Protein AF-A0A1G3XGW2-F1 (afdb_monomer_lite)

Radius of gyration: 19.66 Å; chains: 1; bounding box: 43×16×62 Å

Sequence (80 aa):
MSDSNDDDATVAVRRQTRIMLLVLPIIMAALIVGGVFLGFYVSDLMGSHGSLILPIVFATVGLFAALVVSLVVIKKVLKA

Structure (mmCIF, N/CA/C/O backbone):
data_AF-A0A1G3XGW2-F1
#
_entry.id   AF-A0A1G3XGW2-F1
#
loop_
_atom_site.group_PDB
_atom_site.id
_atom_site.type_symbol
_atom_site.label_atom_id
_atom_site.label_alt_id
_atom_site.label_comp_id
_atom_site.label_asym_id
_atom_site.label_entity_id
_atom_site.label_seq_id
_atom_site.pdbx_PDB_ins_code
_atom_site.Cartn_x
_atom_site.Cartn_y
_atom_site.Cartn_z
_atom_site.occupancy
_atom_site.B_iso_or_equiv
_atom_site.auth_seq_id
_atom_site.auth_comp_id
_atom_site.auth_asym_id
_atom_site.auth_atom_id
_atom_site.pdbx_PDB_model_num
ATOM 1 N N . MET A 1 1 ? -27.768 -3.957 39.234 1.00 51.16 1 MET A N 1
ATOM 2 C CA . MET A 1 1 ? -28.153 -4.403 37.878 1.00 51.16 1 MET A CA 1
ATOM 3 C C . MET A 1 1 ? -27.576 -3.393 36.883 1.00 51.16 1 MET A C 1
ATOM 5 O O . MET A 1 1 ? -28.267 -2.467 36.497 1.00 51.16 1 MET A O 1
ATOM 9 N N . SER A 1 2 ? -26.273 -3.470 36.599 1.00 55.28 2 SER A N 1
ATOM 10 C CA . SER A 1 2 ? -25.555 -2.523 35.717 1.00 55.28 2 SER A CA 1
ATOM 11 C C . SER A 1 2 ? -24.433 -3.218 34.930 1.00 55.28 2 SER A C 1
ATOM 13 O O . SER A 1 2 ? -23.523 -2.556 34.456 1.00 55.28 2 SER A O 1
ATOM 15 N N . ASP A 1 3 ? -24.484 -4.550 34.832 1.00 59.06 3 ASP A N 1
ATOM 16 C CA . ASP A 1 3 ? -23.365 -5.385 34.362 1.00 59.06 3 ASP A CA 1
ATOM 17 C C . ASP A 1 3 ? -23.487 -5.746 32.868 1.00 59.06 3 ASP A C 1
ATOM 19 O O . ASP A 1 3 ? -22.502 -5.998 32.196 1.00 59.06 3 ASP A O 1
ATOM 23 N N . SER A 1 4 ? -24.696 -5.706 32.293 1.00 60.28 4 SER A N 1
ATOM 24 C CA . SER A 1 4 ? -24.919 -6.135 30.903 1.00 60.28 4 SER A CA 1
ATOM 25 C C . SER A 1 4 ? -24.577 -5.083 29.841 1.00 60.28 4 SER A C 1
ATOM 27 O O . SER A 1 4 ? -24.513 -5.419 28.667 1.00 60.28 4 SER A O 1
ATOM 29 N N . ASN A 1 5 ? -24.401 -3.810 30.217 1.00 60.28 5 ASN A N 1
ATOM 30 C CA . ASN A 1 5 ? -24.186 -2.722 29.252 1.00 60.28 5 ASN A CA 1
ATOM 31 C C . ASN A 1 5 ? -22.698 -2.529 28.888 1.00 60.28 5 ASN A C 1
ATOM 33 O O . ASN A 1 5 ? -22.394 -2.008 27.816 1.00 60.28 5 ASN A O 1
ATOM 37 N N . ASP A 1 6 ? -21.776 -2.974 29.750 1.00 59.44 6 ASP A N 1
ATOM 38 C CA . ASP A 1 6 ? -20.325 -2.894 29.513 1.00 59.44 6 ASP A CA 1
ATOM 39 C C . ASP A 1 6 ? -19.807 -4.073 28.661 1.00 59.44 6 ASP A C 1
ATOM 41 O O . ASP A 1 6 ? -18.867 -3.924 27.868 1.00 59.44 6 ASP A O 1
ATOM 45 N N . ASP A 1 7 ? -20.472 -5.229 28.734 1.00 60.31 7 ASP A N 1
ATOM 46 C CA . ASP A 1 7 ? -20.153 -6.398 27.908 1.00 60.31 7 ASP A CA 1
ATOM 47 C C . ASP A 1 7 ? -20.444 -6.146 26.417 1.00 60.31 7 ASP A C 1
ATOM 49 O O . ASP A 1 7 ? -19.621 -6.460 25.554 1.00 60.31 7 ASP A O 1
ATOM 53 N N . ASP A 1 8 ? -21.553 -5.482 26.084 1.00 59.34 8 ASP A N 1
ATOM 54 C CA . ASP A 1 8 ? -21.905 -5.190 24.687 1.00 59.34 8 ASP A CA 1
ATOM 55 C C . ASP A 1 8 ? -20.923 -4.200 24.031 1.00 59.34 8 ASP A C 1
ATOM 57 O O . ASP A 1 8 ? -20.524 -4.364 22.867 1.00 59.34 8 ASP A O 1
ATOM 61 N N . ALA A 1 9 ? -20.458 -3.202 24.791 1.00 60.75 9 ALA A N 1
ATOM 62 C CA . ALA A 1 9 ? -19.485 -2.218 24.322 1.00 60.75 9 ALA A CA 1
ATOM 63 C C . ALA A 1 9 ? -18.112 -2.855 24.047 1.00 60.75 9 ALA A C 1
ATOM 65 O O . ALA A 1 9 ? -17.479 -2.583 23.020 1.00 60.75 9 ALA A O 1
ATOM 66 N N . THR A 1 10 ? -17.658 -3.761 24.917 1.00 62.56 10 THR A N 1
ATOM 67 C CA . THR A 1 10 ? -16.362 -4.433 24.744 1.00 62.56 10 THR A CA 1
ATOM 68 C C . THR A 1 10 ? -16.359 -5.423 23.574 1.00 62.56 10 THR A C 1
ATOM 70 O 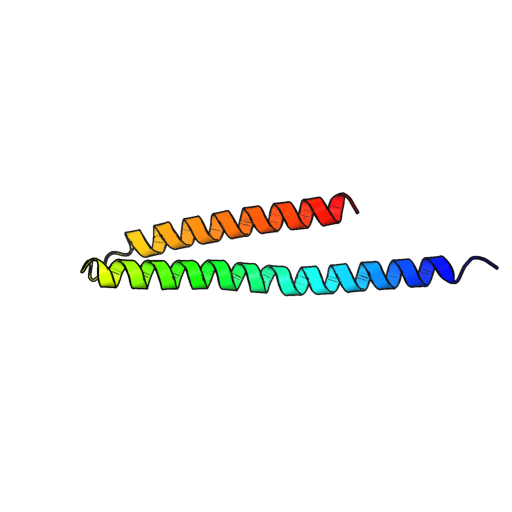O . THR A 1 10 ? -15.341 -5.551 22.881 1.00 62.56 10 THR A O 1
ATOM 73 N N . VAL A 1 11 ? -17.486 -6.081 23.277 1.00 66.69 11 VAL A N 1
ATOM 74 C CA . VAL A 1 11 ? -17.622 -6.991 22.124 1.00 66.69 11 VAL A CA 1
ATOM 75 C C . VAL A 1 11 ? -17.614 -6.221 20.798 1.00 66.69 11 VAL A C 1
ATOM 77 O O . VAL A 1 11 ? -16.938 -6.638 19.847 1.00 66.69 11 VAL A O 1
ATOM 80 N N . ALA A 1 12 ? -18.294 -5.072 20.733 1.00 63.12 12 ALA A N 1
ATOM 81 C CA . ALA A 1 12 ? -18.320 -4.221 19.543 1.00 63.12 12 ALA A CA 1
ATOM 82 C C . ALA A 1 12 ? -16.924 -3.677 19.190 1.00 63.12 12 ALA A C 1
ATOM 84 O O . ALA A 1 12 ? -16.482 -3.800 18.041 1.00 63.12 12 ALA A O 1
ATOM 85 N N . VAL A 1 13 ? -16.184 -3.176 20.187 1.00 66.88 13 VAL A N 1
ATOM 86 C CA . VAL A 1 13 ? -14.812 -2.670 20.006 1.00 66.88 13 VAL A CA 1
ATOM 87 C C . VAL A 1 13 ? -13.864 -3.796 19.580 1.00 66.88 13 VAL A C 1
ATOM 89 O O . VAL A 1 13 ? -13.115 -3.650 18.613 1.00 66.88 13 VAL A O 1
ATOM 92 N N . ARG A 1 14 ? -13.939 -4.977 20.214 1.00 68.25 14 ARG A N 1
ATOM 93 C CA . ARG A 1 14 ? -13.117 -6.145 19.836 1.00 68.25 14 ARG A CA 1
ATOM 94 C C . ARG A 1 14 ? -13.364 -6.599 18.398 1.00 68.25 14 ARG A C 1
ATOM 96 O O . ARG A 1 14 ? -12.415 -6.967 17.698 1.00 68.25 14 ARG A O 1
ATOM 103 N N . ARG A 1 15 ? -14.621 -6.583 17.942 1.00 71.19 15 ARG A N 1
ATOM 104 C CA . ARG A 1 15 ? -14.986 -6.961 16.569 1.00 71.19 15 ARG A CA 1
ATOM 105 C C . ARG A 1 15 ? -14.466 -5.947 15.554 1.00 71.19 15 ARG A C 1
ATOM 107 O O . ARG A 1 15 ? -13.904 -6.354 14.538 1.00 71.19 15 ARG A O 1
ATOM 114 N N . GLN A 1 16 ? -14.589 -4.655 15.846 1.00 70.50 16 GLN A N 1
ATOM 115 C CA . GLN A 1 16 ? -14.083 -3.589 14.984 1.00 70.50 16 GLN A CA 1
ATOM 116 C C . GLN A 1 16 ? -12.554 -3.646 14.850 1.00 70.50 16 GLN A C 1
ATOM 118 O O . GLN A 1 16 ? -12.040 -3.607 13.732 1.00 70.50 16 GLN A O 1
ATOM 123 N N . THR A 1 17 ? -11.829 -3.864 15.951 1.00 73.62 17 THR A N 1
ATOM 124 C CA . THR A 1 17 ? -10.365 -4.025 15.936 1.00 73.62 17 THR A CA 1
ATOM 125 C C . THR A 1 17 ? -9.928 -5.273 15.165 1.00 73.62 17 THR A C 1
ATOM 127 O O . THR A 1 17 ? -8.981 -5.205 14.382 1.00 73.62 17 THR A O 1
ATOM 130 N N . ARG A 1 18 ? -10.640 -6.405 15.300 1.00 75.75 18 ARG A N 1
ATOM 131 C CA . ARG A 1 18 ? -10.364 -7.620 14.505 1.00 75.75 18 ARG A CA 1
ATOM 132 C C . ARG A 1 18 ? -10.547 -7.397 13.007 1.00 75.75 18 ARG A C 1
ATOM 134 O O . ARG A 1 18 ? -9.709 -7.841 12.228 1.00 75.75 18 ARG A O 1
ATOM 141 N N . ILE A 1 19 ? -11.621 -6.719 12.605 1.00 79.31 19 ILE A N 1
ATOM 142 C CA . ILE A 1 19 ? -11.873 -6.406 11.192 1.00 79.31 19 ILE A CA 1
ATOM 143 C C . ILE A 1 19 ? -10.783 -5.467 10.667 1.00 79.31 19 ILE A C 1
ATOM 145 O O . ILE A 1 19 ? -10.229 -5.708 9.599 1.00 79.31 19 ILE A O 1
ATOM 149 N N . MET A 1 20 ? -10.414 -4.441 11.434 1.00 75.38 20 MET A N 1
ATOM 150 C CA . MET A 1 20 ? -9.378 -3.478 11.054 1.00 75.38 20 MET A CA 1
ATOM 151 C C . MET A 1 20 ? -8.002 -4.140 10.889 1.00 75.38 20 MET A C 1
ATOM 153 O O . MET A 1 20 ? -7.308 -3.852 9.919 1.00 75.38 20 MET A O 1
ATOM 157 N N . LEU A 1 21 ? -7.647 -5.090 11.762 1.00 79.25 21 LEU A N 1
ATOM 158 C CA . LEU A 1 21 ? -6.420 -5.893 11.651 1.00 79.25 21 LEU A CA 1
ATOM 159 C C . LEU A 1 21 ? -6.396 -6.814 10.421 1.00 79.25 21 LEU A C 1
ATOM 161 O O . LEU A 1 21 ? -5.318 -7.092 9.905 1.00 79.25 21 LEU A O 1
ATOM 165 N N . LEU A 1 22 ? -7.555 -7.268 9.936 1.00 83.94 22 LEU A N 1
ATOM 166 C CA . LEU A 1 22 ? -7.675 -8.071 8.712 1.00 83.94 22 LEU A CA 1
ATOM 167 C C . LEU A 1 22 ? -7.651 -7.216 7.441 1.00 83.94 22 LEU A C 1
ATOM 169 O O . LEU A 1 22 ? -7.045 -7.597 6.445 1.00 83.94 22 LEU A O 1
ATOM 173 N N . VAL A 1 23 ? -8.302 -6.054 7.471 1.00 83.06 23 VAL A N 1
ATOM 174 C CA . VAL A 1 23 ? -8.444 -5.173 6.304 1.00 83.06 23 VAL A CA 1
ATOM 175 C C . VAL A 1 23 ? -7.159 -4.391 6.026 1.00 83.06 23 VAL A C 1
ATOM 177 O O . VAL A 1 23 ? -6.799 -4.196 4.866 1.00 83.06 23 VAL A O 1
ATOM 180 N N . LEU A 1 24 ? -6.431 -3.980 7.069 1.00 81.00 24 LEU A N 1
ATOM 181 C CA . LEU A 1 24 ? -5.185 -3.225 6.932 1.00 81.00 24 LEU A CA 1
ATOM 182 C C . LEU A 1 24 ? -4.145 -3.917 6.026 1.00 81.00 24 LEU A C 1
ATOM 184 O O . LEU A 1 24 ? -3.726 -3.285 5.059 1.00 81.00 24 LEU A O 1
ATOM 188 N N . PRO A 1 25 ? -3.736 -5.183 6.251 1.00 83.75 25 PRO A N 1
ATOM 189 C CA . PRO A 1 25 ? -2.739 -5.836 5.404 1.00 83.75 25 PRO A CA 1
ATOM 190 C C . PRO A 1 25 ? -3.209 -5.995 3.954 1.00 83.75 25 PRO A C 1
ATOM 192 O O . PRO A 1 25 ? -2.389 -5.912 3.046 1.00 83.75 25 PRO A O 1
ATOM 195 N N . ILE A 1 26 ? -4.516 -6.154 3.719 1.00 88.12 26 ILE A N 1
ATOM 196 C CA . ILE A 1 26 ? -5.085 -6.240 2.368 1.00 88.12 26 ILE A CA 1
ATOM 197 C C . ILE A 1 26 ? -4.946 -4.896 1.644 1.00 88.12 26 ILE A C 1
ATOM 199 O O . ILE A 1 26 ? -4.488 -4.861 0.505 1.00 88.12 26 ILE A O 1
ATOM 203 N N . ILE A 1 27 ? -5.281 -3.785 2.309 1.00 84.81 27 ILE A N 1
ATOM 204 C CA . ILE A 1 27 ? -5.106 -2.436 1.748 1.00 84.81 27 ILE A CA 1
ATOM 205 C C . ILE A 1 27 ? -3.625 -2.163 1.465 1.00 84.81 27 ILE A C 1
ATOM 207 O O . ILE A 1 27 ? -3.283 -1.670 0.393 1.00 84.81 27 ILE A O 1
ATOM 211 N N . MET A 1 28 ? -2.740 -2.518 2.401 1.00 82.44 28 MET A N 1
ATOM 212 C CA . MET A 1 28 ? -1.292 -2.356 2.242 1.00 82.44 28 MET A CA 1
ATOM 213 C C . MET A 1 28 ? -0.782 -3.146 1.033 1.00 82.44 28 MET A C 1
ATOM 215 O O . MET A 1 28 ? -0.070 -2.599 0.195 1.00 82.44 28 MET A O 1
ATOM 219 N N . ALA A 1 29 ? -1.189 -4.411 0.904 1.00 86.75 29 ALA A N 1
ATOM 220 C CA . ALA A 1 29 ? -0.823 -5.253 -0.228 1.00 86.75 29 ALA A CA 1
ATOM 221 C C . ALA A 1 29 ? -1.341 -4.679 -1.554 1.00 86.75 29 ALA A C 1
ATOM 223 O O . ALA A 1 29 ? -0.579 -4.592 -2.512 1.00 86.75 29 ALA A O 1
ATOM 224 N N . ALA A 1 30 ? -2.596 -4.223 -1.603 1.00 86.81 30 ALA A N 1
ATOM 225 C CA . ALA A 1 30 ? -3.176 -3.611 -2.796 1.00 86.81 30 ALA A CA 1
ATOM 226 C C . ALA A 1 30 ? -2.432 -2.332 -3.216 1.00 86.81 30 ALA A C 1
ATOM 228 O O . ALA A 1 30 ? -2.183 -2.136 -4.402 1.00 86.81 30 ALA A O 1
ATOM 229 N N . LEU A 1 31 ? -2.025 -1.4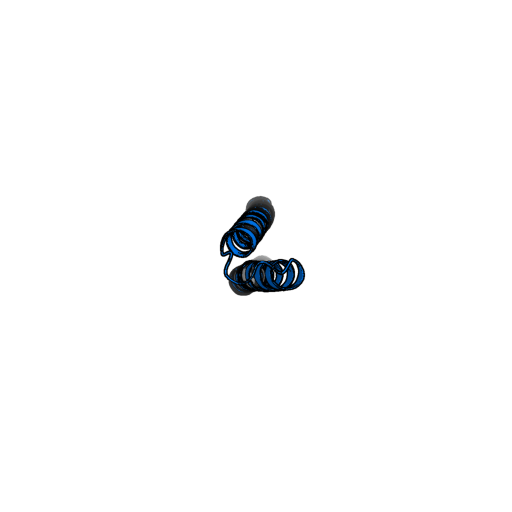91 -2.259 1.00 83.81 31 LEU A N 1
ATOM 230 C CA . LEU A 1 31 ? -1.236 -0.286 -2.534 1.00 83.81 31 LEU A CA 1
ATOM 231 C C . LEU A 1 31 ? 0.169 -0.613 -3.052 1.00 83.81 31 LEU A C 1
ATOM 233 O O . LEU A 1 31 ? 0.629 0.017 -4.002 1.00 83.81 31 LEU A O 1
ATOM 237 N N . ILE A 1 32 ? 0.842 -1.602 -2.460 1.00 82.62 32 ILE A N 1
ATOM 238 C CA . ILE A 1 32 ? 2.193 -2.006 -2.873 1.00 82.62 32 ILE A CA 1
ATOM 239 C C . ILE A 1 32 ? 2.153 -2.650 -4.261 1.00 82.62 32 ILE A C 1
ATOM 241 O O . ILE A 1 32 ? 2.869 -2.214 -5.160 1.00 82.62 32 ILE A O 1
ATOM 245 N N . VAL A 1 33 ? 1.293 -3.653 -4.458 1.00 88.94 33 VAL A N 1
ATOM 246 C CA . VAL A 1 33 ? 1.149 -4.352 -5.744 1.00 88.94 33 VAL A CA 1
ATOM 247 C C . VAL A 1 33 ? 0.662 -3.385 -6.820 1.00 88.94 33 VAL A C 1
ATOM 249 O O . VAL A 1 33 ? 1.223 -3.361 -7.912 1.00 88.94 33 VAL A O 1
ATOM 252 N N . GLY A 1 34 ? -0.319 -2.537 -6.503 1.00 88.06 34 GLY A N 1
ATOM 253 C CA . GLY A 1 34 ? -0.812 -1.503 -7.409 1.00 88.06 34 GLY A CA 1
ATOM 254 C C . GLY A 1 34 ? 0.278 -0.512 -7.813 1.00 88.06 34 GLY A C 1
ATOM 255 O O . GLY A 1 34 ? 0.423 -0.225 -8.998 1.00 88.06 34 GLY A O 1
ATOM 256 N N . GLY A 1 35 ? 1.097 -0.046 -6.864 1.00 82.62 35 GLY A N 1
ATOM 257 C CA . GLY A 1 35 ? 2.240 0.825 -7.145 1.00 82.62 35 GLY A CA 1
ATOM 258 C C . GLY A 1 35 ? 3.271 0.160 -8.059 1.00 82.62 35 GLY A C 1
ATOM 259 O O . GLY A 1 35 ? 3.689 0.760 -9.046 1.00 82.62 35 GLY A O 1
ATOM 260 N N . VAL A 1 36 ? 3.625 -1.100 -7.792 1.00 85.56 36 VAL A N 1
ATOM 261 C CA . VAL A 1 36 ? 4.550 -1.876 -8.637 1.00 85.56 36 VAL A CA 1
ATOM 262 C C . VAL A 1 36 ? 4.007 -2.014 -10.062 1.00 85.56 36 VAL A C 1
ATOM 264 O O . VAL A 1 36 ? 4.716 -1.697 -11.016 1.00 85.56 36 VAL A O 1
ATOM 267 N N . PHE A 1 37 ? 2.748 -2.434 -10.216 1.00 87.62 37 PHE A N 1
ATOM 268 C CA . PHE A 1 37 ? 2.101 -2.572 -11.526 1.00 87.62 37 PHE A CA 1
ATOM 269 C C . PHE A 1 37 ? 2.061 -1.247 -12.287 1.00 87.62 37 PHE A C 1
ATOM 271 O O . PHE A 1 37 ? 2.391 -1.208 -13.471 1.00 87.62 37 PHE A O 1
ATOM 278 N N . LEU A 1 38 ? 1.708 -0.156 -11.606 1.00 85.62 38 LEU A N 1
ATOM 279 C CA . LEU A 1 38 ? 1.663 1.170 -12.211 1.00 85.62 38 LEU A CA 1
ATOM 280 C C . LEU A 1 38 ? 3.059 1.630 -12.655 1.00 85.62 38 LEU A C 1
ATOM 282 O O . LEU A 1 38 ? 3.207 2.177 -13.743 1.00 85.62 38 LEU A O 1
ATOM 286 N N . GLY A 1 39 ? 4.095 1.350 -11.862 1.00 83.25 39 GLY A N 1
ATOM 287 C CA . GLY A 1 39 ? 5.479 1.654 -12.218 1.00 83.25 39 GLY A CA 1
ATOM 288 C C . GLY A 1 39 ? 5.974 0.876 -13.440 1.00 83.25 39 GLY A C 1
ATOM 289 O O . GLY A 1 39 ? 6.661 1.449 -14.284 1.00 83.25 39 GLY A O 1
ATOM 290 N N . PHE A 1 40 ? 5.586 -0.397 -13.584 1.00 84.25 40 PHE A N 1
ATOM 291 C CA . PHE A 1 40 ? 5.861 -1.170 -14.801 1.00 84.25 40 PHE A CA 1
ATOM 292 C C . PHE A 1 40 ? 5.097 -0.630 -16.012 1.00 84.25 40 PHE A C 1
ATOM 294 O O . PHE A 1 40 ? 5.696 -0.465 -17.069 1.00 84.25 40 PHE A O 1
ATOM 301 N N . TYR A 1 41 ? 3.820 -0.283 -15.845 1.00 85.75 41 TYR A N 1
ATOM 302 C CA . TYR A 1 41 ? 2.998 0.293 -16.909 1.00 85.75 41 TYR A CA 1
ATOM 303 C C . TYR A 1 41 ? 3.568 1.621 -17.432 1.00 85.75 41 TYR A C 1
ATOM 305 O O . TYR A 1 41 ? 3.673 1.832 -18.637 1.00 85.75 41 TYR A O 1
ATOM 313 N N . VAL A 1 42 ? 4.001 2.509 -16.533 1.00 84.19 42 VAL A N 1
ATOM 314 C CA . VAL A 1 42 ? 4.633 3.783 -16.914 1.00 84.19 42 VAL A CA 1
ATOM 315 C C . VAL A 1 42 ? 6.003 3.558 -17.567 1.00 84.19 42 VAL A C 1
ATOM 317 O O . VAL A 1 42 ? 6.339 4.259 -18.520 1.00 84.19 42 VAL A O 1
ATOM 320 N N . SER A 1 43 ? 6.785 2.582 -17.093 1.00 81.25 43 SER A N 1
ATOM 321 C CA . SER A 1 43 ? 8.083 2.230 -17.694 1.00 81.25 43 SER A CA 1
ATOM 322 C C . SER A 1 43 ? 7.935 1.750 -19.144 1.00 81.25 43 SER A C 1
ATOM 324 O O . SER A 1 43 ? 8.711 2.159 -20.012 1.00 81.25 43 SER A O 1
ATOM 326 N N . ASP A 1 44 ? 6.897 0.953 -19.414 1.00 8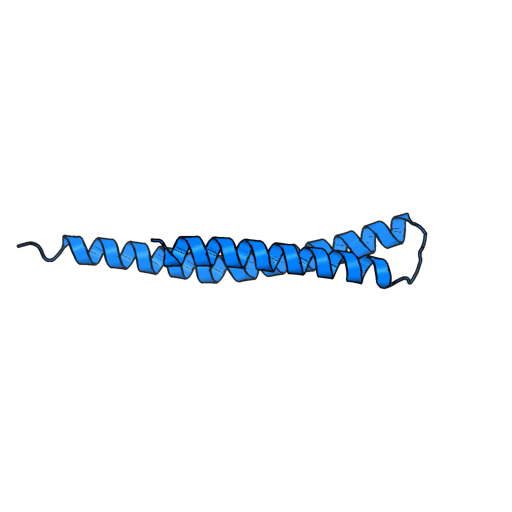2.25 44 ASP A N 1
ATOM 327 C CA . ASP A 1 44 ? 6.565 0.449 -20.749 1.00 82.25 44 ASP A CA 1
ATOM 328 C C . ASP A 1 44 ? 6.163 1.591 -21.701 1.00 82.25 44 ASP A C 1
ATOM 330 O O . ASP A 1 44 ? 6.698 1.717 -22.804 1.00 82.25 44 ASP A O 1
ATOM 334 N N . LEU A 1 45 ? 5.325 2.525 -21.228 1.00 83.56 45 LEU A N 1
ATOM 335 C CA . LEU A 1 45 ? 4.927 3.721 -21.985 1.00 83.56 45 LEU A CA 1
ATOM 336 C C . LEU A 1 45 ? 6.097 4.658 -22.320 1.00 83.56 45 LEU A C 1
ATOM 338 O O . LEU A 1 45 ? 6.074 5.325 -23.353 1.00 83.56 45 LEU A O 1
ATOM 342 N N . MET A 1 46 ? 7.119 4.726 -21.464 1.00 81.25 46 MET A N 1
ATOM 343 C CA . MET A 1 46 ? 8.315 5.539 -21.708 1.00 81.25 46 MET A CA 1
ATOM 344 C C . MET A 1 46 ? 9.305 4.886 -22.689 1.00 81.25 46 MET A C 1
ATOM 346 O O . MET A 1 46 ? 10.373 5.446 -22.936 1.00 81.25 46 MET A O 1
ATOM 350 N N . GLY A 1 47 ? 8.989 3.710 -23.247 1.00 74.00 47 GLY A N 1
ATOM 351 C CA . GLY A 1 47 ? 9.873 2.978 -24.164 1.00 74.00 47 GLY A CA 1
ATOM 352 C C . GLY A 1 47 ? 11.131 2.426 -23.487 1.00 74.00 47 GLY A C 1
ATOM 353 O O . GLY A 1 47 ? 12.031 1.903 -24.148 1.00 74.00 47 GLY A O 1
ATOM 354 N N . SER A 1 48 ? 11.180 2.514 -22.160 1.00 66.69 48 SER A N 1
ATOM 355 C CA . SER A 1 48 ? 12.274 2.108 -21.294 1.00 66.69 48 SER A CA 1
ATOM 356 C C . SER A 1 48 ? 12.181 0.600 -21.015 1.00 66.69 48 SER A C 1
ATOM 358 O O . SER A 1 48 ? 12.014 0.150 -19.876 1.00 66.69 48 SER A O 1
ATOM 360 N N . HIS A 1 49 ? 12.279 -0.196 -22.080 1.00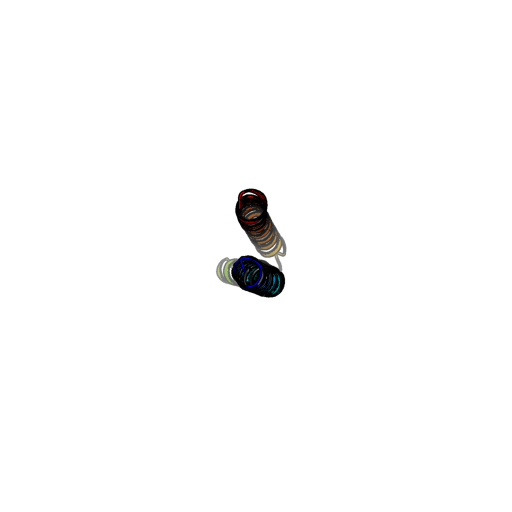 61.69 49 HIS A N 1
ATOM 361 C CA . HIS A 1 49 ? 12.243 -1.652 -22.008 1.00 61.69 49 HIS A CA 1
ATOM 362 C C . HIS A 1 49 ? 13.393 -2.152 -21.116 1.00 61.69 49 HIS A C 1
ATOM 364 O O . HIS A 1 49 ? 14.565 -2.045 -21.470 1.00 61.69 49 HIS A O 1
ATOM 370 N N . GLY A 1 50 ? 13.059 -2.672 -19.932 1.00 65.19 50 GLY A N 1
ATOM 371 C CA . GLY A 1 50 ? 14.017 -3.270 -18.994 1.00 65.19 50 GLY A CA 1
ATOM 372 C C . GLY A 1 50 ? 14.517 -2.374 -17.854 1.00 65.19 50 GLY A C 1
ATOM 373 O O . GLY A 1 50 ? 15.280 -2.854 -17.016 1.00 65.19 50 GLY A O 1
ATOM 374 N N . SER A 1 51 ? 14.085 -1.110 -17.746 1.00 69.62 51 SER A N 1
ATOM 375 C CA . SER A 1 51 ? 14.440 -0.298 -16.569 1.00 69.62 51 SER A CA 1
ATOM 376 C C . SER A 1 51 ? 13.596 -0.682 -15.359 1.00 69.62 51 SER A C 1
ATOM 378 O O . SER A 1 51 ? 12.386 -0.453 -15.313 1.00 69.62 51 SER A O 1
ATOM 380 N N . LEU A 1 52 ? 14.269 -1.220 -14.342 1.00 76.31 52 LEU A N 1
ATOM 381 C CA . LEU A 1 52 ? 13.689 -1.520 -13.032 1.00 76.31 52 LEU A CA 1
ATOM 382 C C . LEU A 1 52 ? 13.576 -0.279 -12.133 1.00 76.31 52 LEU A C 1
ATOM 384 O O . LEU A 1 52 ? 12.934 -0.337 -11.088 1.00 76.31 52 LEU A O 1
ATOM 388 N N . ILE A 1 53 ? 14.155 0.857 -12.536 1.00 82.00 53 ILE A N 1
ATOM 389 C CA . ILE A 1 53 ? 14.226 2.071 -11.712 1.00 82.00 53 ILE A CA 1
ATOM 390 C C . ILE A 1 53 ? 12.824 2.634 -11.449 1.00 82.00 53 ILE A C 1
ATOM 392 O O . ILE A 1 53 ? 12.473 2.911 -10.305 1.00 82.00 53 ILE A O 1
ATOM 396 N N . LEU A 1 54 ? 12.000 2.759 -12.489 1.00 79.38 54 LEU A N 1
ATOM 397 C CA . LEU A 1 54 ? 10.643 3.309 -12.399 1.00 79.38 54 LEU A CA 1
ATOM 398 C C . LEU A 1 54 ? 9.707 2.451 -11.523 1.00 79.38 54 LEU A C 1
ATOM 400 O O . LEU A 1 54 ? 9.094 3.003 -10.604 1.00 79.38 54 LEU A O 1
ATOM 404 N N . PRO A 1 55 ? 9.648 1.117 -11.713 1.00 80.25 55 PRO A N 1
ATOM 405 C CA . PRO A 1 55 ? 8.932 0.218 -10.810 1.00 80.25 55 PRO A CA 1
ATOM 406 C C . PRO A 1 55 ? 9.382 0.335 -9.351 1.00 80.25 55 PRO A C 1
ATOM 408 O O . PRO A 1 55 ? 8.541 0.389 -8.458 1.00 80.25 55 PRO A O 1
ATOM 411 N N . ILE A 1 56 ? 10.693 0.426 -9.097 1.00 82.06 56 ILE A N 1
ATOM 412 C CA . ILE A 1 56 ? 11.240 0.551 -7.737 1.00 82.06 56 ILE A CA 1
ATOM 413 C C . ILE A 1 56 ? 10.829 1.883 -7.097 1.00 82.06 56 ILE A C 1
ATOM 415 O O . ILE A 1 56 ? 10.417 1.906 -5.935 1.00 82.06 56 ILE A O 1
ATOM 419 N N . VAL A 1 57 ? 10.890 2.990 -7.841 1.00 86.31 57 VAL A N 1
ATOM 420 C CA . VAL A 1 57 ? 10.460 4.309 -7.349 1.00 86.31 57 VAL A CA 1
ATOM 421 C C . VAL A 1 57 ? 8.977 4.285 -6.980 1.00 86.31 57 VAL A C 1
ATOM 423 O O . VAL A 1 57 ? 8.619 4.658 -5.863 1.00 86.31 57 VAL A O 1
ATOM 426 N N . PHE A 1 58 ? 8.113 3.773 -7.860 1.00 83.81 58 PHE A N 1
ATOM 427 C CA . PHE A 1 58 ? 6.679 3.668 -7.576 1.00 83.81 58 PHE A CA 1
ATOM 428 C C . PHE A 1 58 ? 6.361 2.703 -6.426 1.00 83.81 58 PHE A C 1
ATOM 430 O O . PHE A 1 58 ? 5.492 3.005 -5.608 1.00 83.81 58 PHE A O 1
ATOM 437 N N . ALA A 1 59 ? 7.083 1.587 -6.300 1.00 82.50 59 ALA A N 1
ATOM 438 C CA . ALA A 1 59 ? 6.946 0.671 -5.169 1.00 82.50 59 ALA A CA 1
ATOM 439 C C . ALA A 1 59 ? 7.329 1.344 -3.843 1.00 82.50 59 ALA A C 1
ATOM 441 O O . ALA A 1 59 ? 6.645 1.169 -2.836 1.00 82.50 59 ALA A O 1
ATOM 442 N N . THR A 1 60 ? 8.386 2.161 -3.851 1.00 88.31 60 THR A N 1
ATOM 443 C CA . THR A 1 60 ? 8.841 2.916 -2.674 1.00 88.31 60 THR A CA 1
ATOM 444 C C . THR A 1 60 ? 7.802 3.958 -2.257 1.00 88.31 60 THR A C 1
ATOM 446 O O . THR A 1 60 ? 7.484 4.075 -1.074 1.00 88.31 60 THR A O 1
ATOM 449 N N . VAL A 1 61 ? 7.211 4.670 -3.222 1.00 88.06 61 VAL A N 1
ATOM 450 C CA . VAL A 1 61 ? 6.106 5.612 -2.973 1.00 88.06 61 VAL A CA 1
ATOM 451 C C . VAL A 1 61 ? 4.870 4.882 -2.439 1.00 88.06 61 VAL A C 1
ATOM 453 O O . VAL A 1 61 ? 4.272 5.329 -1.460 1.00 88.06 61 VAL A O 1
ATOM 456 N N . GLY A 1 62 ? 4.515 3.735 -3.026 1.00 83.88 62 GLY A N 1
ATOM 457 C CA . GLY A 1 62 ? 3.411 2.892 -2.561 1.00 83.88 62 GLY A CA 1
ATOM 458 C C . GLY A 1 62 ? 3.617 2.397 -1.128 1.00 83.88 62 GLY A C 1
ATOM 459 O O . GLY A 1 62 ? 2.702 2.483 -0.309 1.00 83.88 62 GLY A O 1
ATOM 460 N N . LEU A 1 63 ? 4.836 1.965 -0.790 1.00 85.81 63 LEU A N 1
ATOM 461 C CA . LEU A 1 63 ? 5.214 1.557 0.564 1.00 85.81 63 LEU A CA 1
ATOM 462 C C . LEU A 1 63 ? 5.133 2.725 1.554 1.00 85.81 63 LEU A C 1
ATOM 464 O O . LEU A 1 63 ? 4.609 2.569 2.657 1.00 85.81 63 LEU A O 1
ATOM 468 N N . PHE A 1 64 ? 5.617 3.904 1.163 1.00 89.94 64 PHE A N 1
ATOM 469 C CA . PHE A 1 64 ? 5.538 5.099 1.997 1.00 89.94 64 PHE A CA 1
ATOM 470 C C . PHE A 1 64 ? 4.080 5.485 2.288 1.00 89.94 64 PHE A C 1
ATOM 472 O O . PHE A 1 64 ? 3.720 5.713 3.444 1.00 89.94 64 PHE A O 1
ATOM 479 N N . ALA A 1 65 ? 3.214 5.478 1.270 1.00 85.31 65 ALA A N 1
ATOM 480 C CA . ALA A 1 65 ? 1.784 5.734 1.434 1.00 85.31 65 ALA A CA 1
ATOM 481 C C . ALA A 1 65 ? 1.118 4.705 2.365 1.00 85.31 65 ALA A C 1
ATOM 483 O O . ALA A 1 65 ? 0.365 5.078 3.266 1.00 85.31 65 ALA A O 1
ATOM 484 N N . ALA A 1 66 ? 1.454 3.424 2.202 1.00 83.44 66 ALA A N 1
ATOM 485 C CA . ALA A 1 66 ? 1.034 2.341 3.085 1.00 83.44 66 ALA A CA 1
ATOM 486 C C . ALA A 1 66 ? 1.412 2.618 4.557 1.00 83.44 66 ALA A C 1
ATOM 488 O O . ALA A 1 66 ? 0.559 2.575 5.448 1.00 83.44 66 ALA A O 1
ATOM 489 N N . LEU A 1 67 ? 2.668 2.981 4.828 1.00 87.62 67 LEU A N 1
ATOM 490 C CA . LEU A 1 67 ? 3.122 3.315 6.182 1.00 87.62 67 LEU A CA 1
ATOM 491 C C . LEU A 1 67 ? 2.365 4.509 6.778 1.00 87.62 67 LEU A C 1
ATOM 493 O O . LE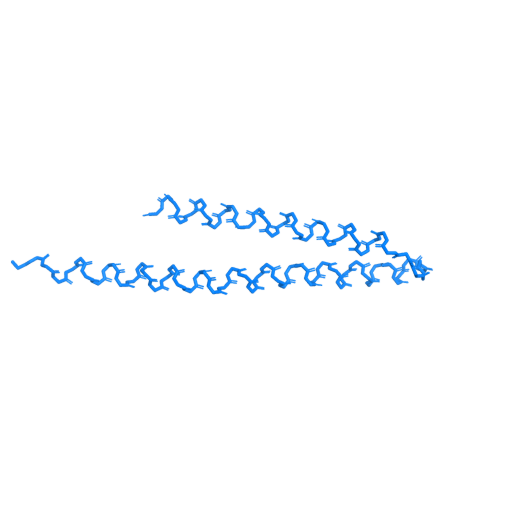U A 1 67 ? 1.962 4.454 7.940 1.00 87.62 67 LEU A O 1
ATOM 497 N N . VAL A 1 68 ? 2.114 5.559 5.992 1.00 88.56 68 VAL A N 1
ATOM 498 C CA . VAL A 1 68 ? 1.330 6.723 6.440 1.00 88.56 68 VAL A CA 1
ATOM 499 C C . VAL A 1 68 ? -0.094 6.311 6.819 1.00 88.56 68 VAL A C 1
ATOM 501 O O . VAL A 1 68 ? -0.570 6.680 7.895 1.00 88.56 68 VAL A O 1
ATOM 504 N N . VAL A 1 69 ? -0.763 5.506 5.987 1.00 84.00 69 VAL A N 1
ATOM 505 C CA . VAL A 1 69 ? -2.108 4.983 6.283 1.00 84.00 69 VAL A CA 1
ATOM 506 C C . VAL A 1 69 ? -2.096 4.153 7.567 1.00 84.00 69 VAL A C 1
ATOM 508 O O . VAL A 1 69 ? -2.947 4.358 8.434 1.00 84.00 69 VAL A O 1
ATOM 511 N N . SER A 1 70 ? -1.101 3.281 7.737 1.00 81.88 70 SER A N 1
ATOM 512 C CA . SER A 1 70 ? -0.922 2.483 8.954 1.00 81.88 70 SER A CA 1
ATOM 513 C C . SER A 1 70 ? -0.771 3.353 10.204 1.00 81.88 70 SER A C 1
ATOM 515 O O . SER A 1 70 ? -1.445 3.125 11.207 1.00 81.88 70 SER A O 1
ATOM 517 N N . LEU A 1 71 ? 0.032 4.418 10.141 1.00 86.88 71 LEU A N 1
ATOM 518 C CA . LEU A 1 71 ? 0.201 5.351 11.258 1.00 86.88 71 LEU A CA 1
ATOM 519 C C . LEU A 1 71 ? -1.093 6.096 11.606 1.00 86.88 71 LEU A C 1
ATOM 521 O O . LEU A 1 71 ? -1.377 6.306 12.785 1.00 86.88 71 LEU A O 1
ATOM 525 N N . VAL A 1 72 ? -1.894 6.486 10.610 1.00 85.38 72 VAL A N 1
ATOM 526 C CA . VAL A 1 72 ? -3.203 7.128 10.835 1.00 85.38 72 VAL A CA 1
ATOM 527 C C . VAL A 1 72 ? -4.177 6.162 11.510 1.00 85.38 72 VAL A C 1
ATOM 529 O O . VAL A 1 72 ? -4.874 6.545 12.450 1.00 85.38 72 VAL A O 1
ATOM 532 N N . VAL A 1 73 ? -4.199 4.909 11.060 1.00 80.31 73 VAL A N 1
ATOM 533 C CA . VAL A 1 73 ? -4.989 3.812 11.636 1.00 80.31 73 VAL A CA 1
ATOM 534 C C . VAL A 1 73 ? -4.590 3.581 13.093 1.00 80.31 73 VAL A C 1
ATOM 536 O O . VAL A 1 73 ? -5.456 3.627 13.965 1.00 80.31 73 VAL A O 1
ATOM 539 N N . ILE A 1 74 ? -3.295 3.424 13.378 1.00 81.38 74 ILE A N 1
ATOM 540 C CA . ILE A 1 74 ? -2.778 3.239 14.741 1.00 81.38 74 ILE A CA 1
ATOM 541 C C . ILE A 1 74 ? -3.142 4.438 15.618 1.00 81.38 74 ILE A C 1
ATOM 543 O O . ILE A 1 74 ? -3.667 4.247 16.707 1.00 81.38 74 ILE A O 1
ATOM 547 N N . LYS A 1 75 ? -2.941 5.675 15.142 1.00 81.62 75 LYS A N 1
ATOM 548 C CA . LYS A 1 75 ? -3.316 6.887 15.891 1.00 81.62 75 LYS A CA 1
ATOM 549 C C . LYS A 1 75 ? -4.810 6.955 16.204 1.00 81.62 75 LYS A C 1
ATOM 551 O O . LYS A 1 75 ? -5.166 7.442 17.271 1.00 81.62 75 LYS A O 1
ATOM 556 N N . LYS A 1 76 ? -5.678 6.502 15.295 1.00 76.31 76 LYS A N 1
ATOM 557 C CA . LYS A 1 76 ? -7.125 6.437 15.548 1.00 76.31 76 LYS A CA 1
ATOM 558 C C . LYS A 1 76 ? -7.476 5.379 16.588 1.00 76.31 76 LYS A C 1
ATOM 560 O O . LYS A 1 76 ? -8.309 5.657 17.435 1.00 76.31 76 LYS A O 1
ATOM 565 N N . VAL A 1 77 ? -6.835 4.212 16.535 1.00 72.31 77 VAL A N 1
ATOM 566 C CA . VAL A 1 77 ? -7.062 3.127 17.503 1.00 72.31 77 VAL A CA 1
ATOM 567 C C . VAL A 1 77 ? -6.510 3.481 18.885 1.00 72.31 77 VAL A C 1
ATOM 569 O O . VAL A 1 77 ? -7.145 3.159 19.871 1.00 72.31 77 VAL A O 1
ATOM 572 N N . LEU A 1 78 ? -5.366 4.169 18.975 1.00 67.25 78 LEU A N 1
ATOM 573 C CA . LEU A 1 78 ? -4.756 4.547 20.259 1.00 67.25 78 LEU A CA 1
ATOM 574 C C . LEU A 1 78 ? -5.475 5.705 20.972 1.00 67.25 78 LEU A C 1
ATOM 576 O O . LEU A 1 78 ? -5.239 5.933 22.154 1.00 67.25 78 LEU A O 1
ATOM 580 N N . LYS A 1 79 ? -6.255 6.501 20.231 1.00 54.62 79 LYS A N 1
ATOM 581 C CA . LYS A 1 79 ? -6.990 7.665 20.749 1.00 54.62 79 LYS A CA 1
ATOM 582 C C . LYS A 1 79 ? -8.468 7.349 21.042 1.00 54.62 79 LYS A C 1
ATOM 584 O O . LYS A 1 79 ? -9.152 8.214 21.581 1.00 54.62 79 LYS A O 1
ATOM 589 N N . ALA A 1 80 ? -8.947 6.172 20.637 1.00 47.31 80 ALA A N 1
ATOM 590 C CA . ALA A 1 80 ? -10.277 5.642 20.940 1.00 47.31 80 ALA A CA 1
ATOM 591 C C . ALA A 1 80 ? -10.213 4.762 22.193 1.00 47.31 80 ALA A C 1
ATOM 593 O O . ALA A 1 80 ? -11.216 4.758 22.933 1.00 47.31 80 ALA A O 1
#

Foldseek 3Di:
DPPVPVVVVVVVLVVVVVVCVVVLVVQLVCLLVVQL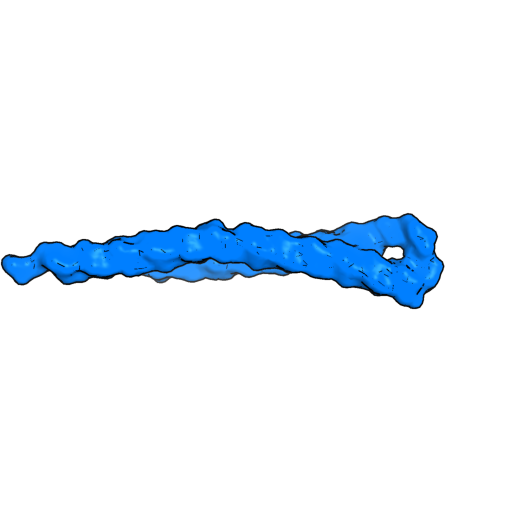VVQVVVCVVVVVPPDCPSSVVSNVVSNVVSVVVVVVVVVVSVVD

Secondary structure (DSSP, 8-state):
--SHHHHHHHHHHHHHHHHHHHHHHHHHHHHHHHHHHHHHHHHHHTT-TT--HHHHHHHHHHHHHHHHHHHHHHHHHHH-

pLDDT: mean 77.0, std 10.58, range [47.31, 89.94]